Protein AF-R7V8T3-F1 (afdb_monomer_lite)

pLDDT: mean 89.89, std 8.59, range [46.78, 97.44]

Radius of gyration: 17.31 Å; chains: 1; bounding box: 30×20×44 Å

Secondary structure (DSSP, 8-state):
-EEEEEE-SS-TT-GGGEEEEEE--HHHHHHHHHHHHHHHHHHHHTT-S---

Sequence (52 aa):
AFITPVFLGGGHTLPQNYRPISVLPAFSKVFERLLHDRINEYFTINQIISSN

Organism: Capitella teleta (NCBI:txid283909)

Structure (mmCIF, N/CA/C/O backbone):
data_AF-R7V8T3-F1
#
_entry.id   AF-R7V8T3-F1
#
loop_
_atom_site.group_PDB
_atom_site.id
_atom_site.type_symbol
_atom_site.label_atom_id
_atom_site.label_alt_id
_atom_site.label_comp_id
_atom_site.label_asym_id
_atom_site.label_entity_id
_atom_site.label_seq_id
_atom_site.pdbx_PDB_ins_code
_atom_site.Cartn_x
_atom_site.Cartn_y
_ato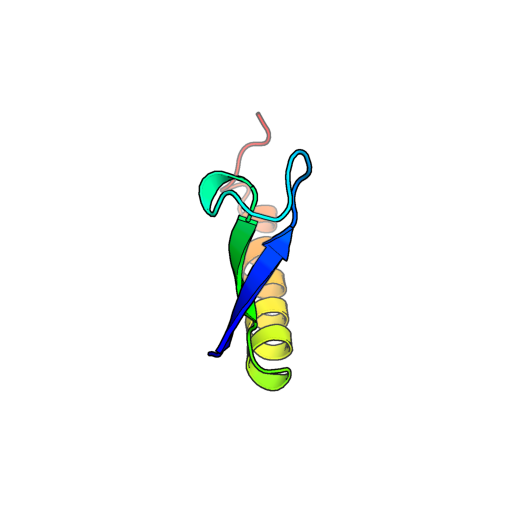m_site.Cartn_z
_atom_site.occupancy
_atom_site.B_iso_or_equiv
_atom_site.auth_seq_id
_atom_site.auth_comp_id
_atom_site.auth_asym_id
_atom_site.auth_atom_id
_atom_site.pdbx_PDB_model_num
ATOM 1 N N . ALA A 1 1 ? 0.326 -9.303 -5.105 1.00 69.06 1 ALA A N 1
ATOM 2 C CA . ALA A 1 1 ? 1.071 -8.034 -5.244 1.00 69.06 1 ALA A CA 1
ATOM 3 C C . ALA A 1 1 ? 1.929 -8.127 -6.497 1.00 69.06 1 ALA A C 1
ATOM 5 O O . ALA A 1 1 ? 2.429 -9.213 -6.767 1.00 69.06 1 ALA A O 1
ATOM 6 N N . PHE A 1 2 ? 2.056 -7.042 -7.262 1.00 86.06 2 PHE A N 1
ATOM 7 C CA . PHE A 1 2 ? 2.919 -6.993 -8.447 1.00 86.06 2 PHE A CA 1
ATOM 8 C C . PHE A 1 2 ? 4.216 -6.266 -8.098 1.00 86.06 2 PHE A C 1
ATOM 10 O O . PHE A 1 2 ? 4.177 -5.261 -7.389 1.00 86.06 2 PHE A O 1
ATOM 17 N N . ILE A 1 3 ? 5.348 -6.783 -8.573 1.00 88.88 3 ILE A N 1
ATOM 18 C CA . ILE A 1 3 ? 6.652 -6.139 -8.404 1.00 88.88 3 ILE A CA 1
ATOM 19 C C . ILE A 1 3 ? 6.914 -5.317 -9.659 1.00 88.88 3 ILE A C 1
ATOM 21 O O . ILE A 1 3 ? 7.017 -5.871 -10.753 1.00 88.88 3 ILE A O 1
ATOM 25 N N . THR A 1 4 ? 7.030 -4.005 -9.490 1.00 90.31 4 THR A N 1
ATOM 26 C CA . THR A 1 4 ? 7.317 -3.070 -10.575 1.00 90.31 4 THR A CA 1
ATOM 27 C C . THR A 1 4 ? 8.694 -2.451 -10.342 1.00 90.31 4 THR A C 1
ATOM 29 O O . THR A 1 4 ? 8.907 -1.834 -9.294 1.00 90.31 4 THR A O 1
ATOM 32 N N . PRO A 1 5 ? 9.649 -2.603 -11.276 1.00 90.88 5 PRO A N 1
ATOM 33 C CA . PRO A 1 5 ? 10.934 -1.928 -11.179 1.00 90.88 5 PRO A CA 1
ATOM 34 C C . PRO A 1 5 ? 10.758 -0.427 -11.440 1.00 90.88 5 PRO A C 1
ATOM 36 O O . PRO A 1 5 ? 10.212 -0.029 -12.467 1.00 90.88 5 PRO A O 1
ATOM 39 N N . VAL A 1 6 ? 11.237 0.412 -10.523 1.00 92.62 6 VAL A N 1
ATOM 40 C CA . VAL A 1 6 ? 11.258 1.875 -10.669 1.00 92.62 6 VAL A CA 1
ATOM 41 C C . VAL A 1 6 ? 12.692 2.343 -10.850 1.00 92.62 6 VAL A C 1
ATOM 43 O O . VAL A 1 6 ? 13.571 1.983 -10.066 1.00 92.62 6 VAL A O 1
ATOM 46 N N . PHE A 1 7 ? 12.926 3.132 -11.895 1.00 93.44 7 PHE A N 1
ATOM 47 C CA . PHE A 1 7 ? 14.239 3.682 -12.211 1.00 93.44 7 PHE A CA 1
ATOM 48 C C . PHE A 1 7 ? 14.636 4.780 -11.219 1.00 93.44 7 PHE A C 1
ATOM 50 O O . PHE A 1 7 ? 13.844 5.670 -10.921 1.00 93.44 7 PHE A O 1
ATOM 57 N N . LEU A 1 8 ? 15.870 4.716 -10.729 1.00 87.00 8 LEU A N 1
ATOM 58 C CA . LEU A 1 8 ? 16.435 5.666 -9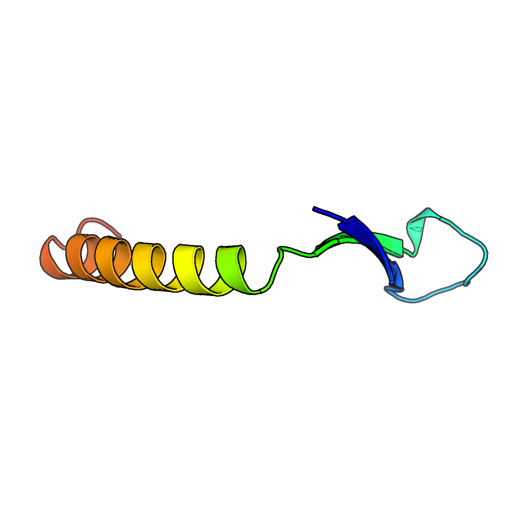.769 1.00 87.00 8 LEU A CA 1
ATOM 59 C C . LEU A 1 8 ? 17.297 6.746 -10.429 1.00 87.00 8 LEU A C 1
ATOM 61 O O . LEU A 1 8 ? 17.393 7.845 -9.893 1.00 87.00 8 LEU A O 1
ATOM 65 N N . GLY A 1 9 ? 17.959 6.429 -11.547 1.00 86.81 9 GLY A N 1
ATOM 66 C CA . GLY A 1 9 ? 18.950 7.297 -12.195 1.00 86.81 9 GLY A CA 1
ATOM 67 C C . GLY A 1 9 ? 20.169 6.534 -12.726 1.00 86.81 9 GLY A C 1
ATOM 68 O O . GLY A 1 9 ? 20.335 5.348 -12.461 1.00 86.81 9 GLY A O 1
ATOM 69 N N . GLY A 1 10 ? 21.041 7.208 -13.482 1.00 89.38 10 GLY A N 1
ATOM 70 C CA . GLY A 1 10 ? 22.222 6.596 -14.108 1.00 89.38 10 GLY A CA 1
ATOM 71 C C . GLY A 1 10 ? 21.927 5.969 -15.477 1.00 89.38 10 GLY A C 1
ATOM 72 O O . GLY A 1 10 ? 21.154 6.508 -16.262 1.00 89.38 10 G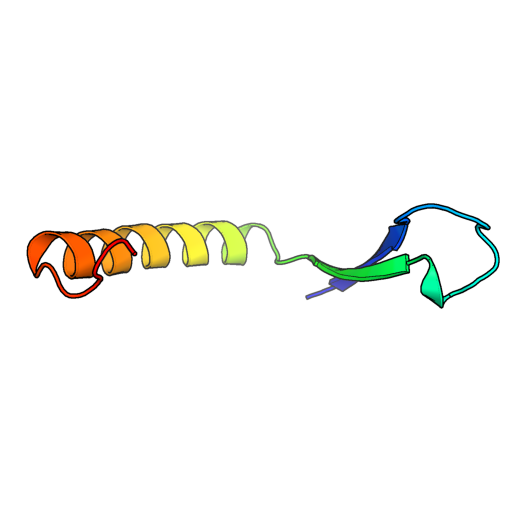LY A O 1
ATOM 73 N N . GLY A 1 11 ? 22.566 4.842 -15.798 1.00 89.38 11 GLY A N 1
ATOM 74 C CA . GLY A 1 11 ? 22.347 4.119 -17.058 1.00 89.38 11 GLY A CA 1
ATOM 75 C C . GLY A 1 11 ? 21.159 3.153 -16.991 1.00 89.38 11 GLY A C 1
ATOM 76 O O . GLY A 1 11 ? 21.078 2.336 -16.074 1.00 89.38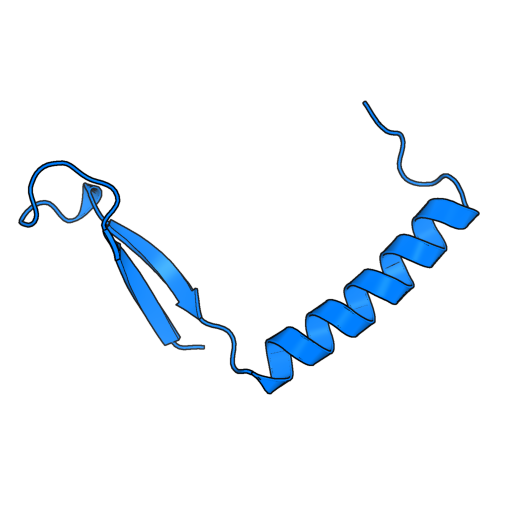 11 GLY A O 1
ATOM 77 N N . HIS A 1 12 ? 20.270 3.184 -17.986 1.00 86.56 12 HIS A N 1
ATOM 78 C CA . HIS A 1 12 ? 19.069 2.334 -18.040 1.00 86.56 12 HIS A CA 1
ATOM 79 C C . HIS A 1 12 ? 19.341 0.834 -18.213 1.00 86.56 12 HIS A C 1
ATOM 81 O O . HIS A 1 12 ? 18.437 0.028 -18.007 1.00 86.56 12 HIS A O 1
ATOM 87 N N . THR A 1 13 ? 20.562 0.461 -18.592 1.00 89.19 13 THR A N 1
ATOM 88 C CA . THR A 1 13 ? 20.975 -0.922 -18.861 1.00 89.19 13 THR A CA 1
ATOM 89 C C . THR A 1 13 ? 21.481 -1.656 -17.623 1.00 89.19 13 THR A C 1
ATOM 91 O O . THR A 1 13 ? 21.623 -2.875 -17.659 1.00 89.19 13 THR A O 1
ATOM 94 N N . LEU A 1 14 ? 21.756 -0.938 -16.529 1.00 89.94 14 LEU A N 1
ATOM 95 C CA . LEU A 1 14 ? 22.281 -1.529 -15.304 1.00 89.94 14 LEU A CA 1
ATOM 96 C C . LEU A 1 14 ? 21.129 -1.842 -14.333 1.00 89.94 14 LEU A C 1
ATOM 98 O O . LEU A 1 14 ? 20.464 -0.913 -13.869 1.00 89.94 14 LEU A O 1
ATOM 102 N N . PRO A 1 15 ? 20.911 -3.114 -13.950 1.00 86.00 15 PRO A N 1
ATOM 103 C CA . PRO A 1 15 ? 19.836 -3.498 -13.029 1.00 86.00 15 PRO A CA 1
ATOM 104 C C . PRO A 1 15 ? 19.905 -2.798 -11.666 1.00 86.00 15 PRO A C 1
ATOM 106 O O . PRO A 1 15 ? 18.877 -2.502 -11.065 1.00 86.00 15 PRO A O 1
ATOM 109 N N . GLN A 1 16 ? 21.114 -2.469 -11.201 1.00 89.62 16 GLN A N 1
ATOM 110 C CA . GLN A 1 16 ? 21.359 -1.751 -9.941 1.00 89.62 16 GLN A CA 1
ATOM 111 C C . GLN A 1 16 ? 20.690 -0.364 -9.870 1.00 89.62 16 GLN A C 1
ATOM 113 O O . GLN A 1 16 ? 20.467 0.161 -8.777 1.00 89.62 16 GLN A O 1
ATOM 118 N N . ASN A 1 17 ? 20.349 0.207 -11.029 1.00 94.25 17 ASN A N 1
ATOM 119 C CA . ASN A 1 17 ? 19.711 1.514 -11.164 1.00 94.25 17 ASN A CA 1
ATOM 120 C C . ASN A 1 17 ? 18.179 1.448 -11.069 1.00 94.25 17 ASN A C 1
ATOM 122 O O . ASN A 1 17 ? 17.505 2.457 -11.272 1.00 94.25 17 ASN A O 1
ATOM 126 N N . TYR A 1 18 ? 17.618 0.281 -10.743 1.00 94.19 18 TYR A N 1
ATOM 127 C CA . TYR A 1 18 ? 16.192 0.095 -10.502 1.00 94.19 18 TYR A CA 1
ATOM 128 C C . TYR A 1 18 ? 15.953 -0.414 -9.077 1.00 94.19 18 TYR A C 1
ATOM 130 O O . TYR A 1 18 ? 16.713 -1.230 -8.553 1.00 94.19 18 TYR A O 1
ATOM 138 N N . ARG A 1 19 ? 14.887 0.061 -8.425 1.00 92.19 19 ARG A N 1
ATOM 139 C CA . ARG A 1 19 ? 14.362 -0.559 -7.200 1.00 92.19 19 ARG A CA 1
ATOM 140 C C . ARG A 1 19 ? 13.153 -1.418 -7.538 1.00 92.19 19 ARG A C 1
ATOM 142 O O . ARG A 1 19 ? 12.254 -0.926 -8.220 1.00 92.19 19 ARG A O 1
ATOM 149 N N . PRO A 1 20 ? 13.073 -2.657 -7.034 1.00 91.94 20 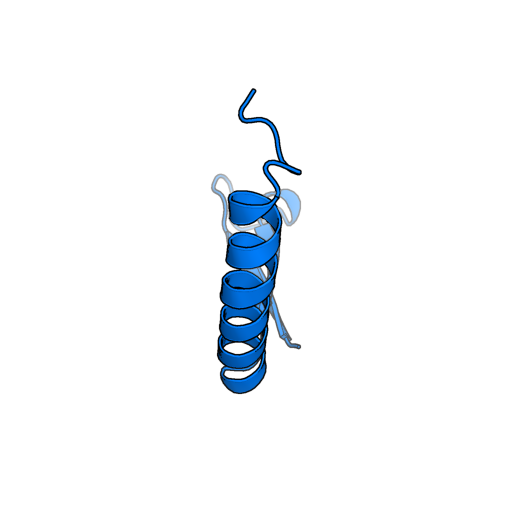PRO A N 1
ATOM 150 C CA . PRO A 1 20 ? 11.828 -3.404 -7.063 1.00 91.94 20 PRO A CA 1
ATOM 151 C C . PRO A 1 20 ? 10.864 -2.800 -6.035 1.00 91.94 20 PRO A C 1
ATOM 153 O O . PRO A 1 20 ? 11.175 -2.753 -4.846 1.00 91.94 20 PRO A O 1
ATOM 156 N N . ILE A 1 21 ? 9.700 -2.332 -6.484 1.00 92.44 21 ILE A N 1
ATOM 157 C CA . ILE A 1 21 ? 8.639 -1.838 -5.601 1.00 92.44 21 ILE A CA 1
ATOM 158 C C . ILE A 1 21 ? 7.434 -2.763 -5.709 1.00 92.44 21 ILE A C 1
ATOM 160 O O . ILE A 1 21 ? 6.961 -3.069 -6.802 1.00 92.44 21 ILE A O 1
ATOM 164 N N . SER A 1 22 ? 6.910 -3.182 -4.561 1.00 91.44 22 SER A N 1
ATOM 165 C CA . SER A 1 22 ? 5.666 -3.941 -4.488 1.00 91.44 22 SER A CA 1
ATOM 166 C C . SER A 1 22 ? 4.477 -2.991 -4.558 1.00 91.44 22 SER A C 1
ATOM 168 O O . SER A 1 22 ? 4.214 -2.230 -3.627 1.00 91.44 22 SER A O 1
ATOM 170 N N . VAL A 1 23 ? 3.722 -3.044 -5.652 1.00 89.94 23 VAL A N 1
ATOM 171 C CA . VAL A 1 23 ? 2.472 -2.296 -5.770 1.00 89.94 23 VAL A CA 1
ATOM 172 C C . VAL A 1 23 ? 1.358 -3.102 -5.108 1.00 89.94 23 VAL A C 1
ATOM 174 O O . VAL A 1 23 ? 0.967 -4.183 -5.564 1.00 89.94 23 VAL A O 1
ATOM 177 N N . LEU A 1 24 ? 0.856 -2.564 -3.999 1.00 90.56 24 LEU A N 1
ATOM 178 C CA . LEU A 1 24 ? -0.310 -3.090 -3.301 1.00 90.56 24 LEU A CA 1
ATOM 179 C C . LEU A 1 24 ? -1.586 -2.832 -4.121 1.00 90.56 24 LEU A C 1
ATOM 181 O O . LEU A 1 24 ? -1.748 -1.724 -4.649 1.00 90.56 24 LEU A O 1
ATOM 185 N N . PRO A 1 25 ? -2.507 -3.810 -4.205 1.00 90.94 25 PRO A N 1
ATOM 186 C CA . PRO A 1 25 ? -3.844 -3.588 -4.747 1.00 90.94 25 PRO A CA 1
ATOM 187 C C . PRO A 1 25 ? -4.552 -2.427 -4.037 1.00 90.94 25 PRO A C 1
ATOM 189 O O . PRO A 1 25 ? -4.317 -2.182 -2.853 1.00 90.94 25 PRO A O 1
ATOM 192 N N . ALA A 1 26 ? -5.458 -1.741 -4.742 1.00 92.12 26 ALA A N 1
ATOM 193 C CA . ALA A 1 26 ? -6.167 -0.575 -4.206 1.00 92.12 26 ALA A CA 1
ATOM 194 C C . ALA A 1 26 ? -6.872 -0.875 -2.873 1.00 92.12 26 ALA A C 1
ATOM 196 O O . ALA A 1 26 ? -6.742 -0.110 -1.921 1.00 92.12 26 ALA A O 1
ATOM 197 N N . PHE A 1 27 ? -7.535 -2.032 -2.779 1.00 93.88 27 PHE A N 1
ATOM 198 C CA . PHE A 1 27 ? -8.174 -2.484 -1.545 1.00 93.88 27 PHE A CA 1
ATOM 199 C C . PHE A 1 27 ? -7.182 -2.604 -0.378 1.00 93.88 27 PHE A C 1
ATOM 201 O O . PHE A 1 27 ? -7.440 -2.081 0.703 1.00 93.88 27 PHE A O 1
ATOM 208 N N . SER A 1 28 ? -6.018 -3.222 -0.604 1.00 94.81 28 SER A N 1
ATOM 209 C CA . SER A 1 28 ? -4.988 -3.380 0.428 1.00 94.81 28 SER A CA 1
ATOM 210 C C . SER A 1 28 ? -4.447 -2.038 0.915 1.00 94.81 28 SER A C 1
ATOM 212 O O . SER A 1 28 ? -4.287 -1.873 2.116 1.00 94.81 28 SER A O 1
ATOM 214 N N . LYS A 1 29 ? -4.236 -1.059 0.022 1.00 91.12 29 LYS A N 1
ATOM 215 C CA . LYS A 1 29 ? -3.794 0.291 0.419 1.00 91.12 29 LYS A CA 1
ATOM 216 C C . LYS A 1 29 ? -4.815 1.009 1.302 1.00 91.12 29 LYS A C 1
ATOM 218 O O . LYS A 1 29 ? -4.434 1.687 2.250 1.00 91.12 29 LYS A O 1
ATOM 223 N N . VAL A 1 30 ? -6.106 0.881 0.985 1.00 96.06 30 VAL A N 1
ATOM 224 C CA . VAL A 1 30 ? -7.180 1.476 1.799 1.00 96.06 30 VAL A CA 1
ATOM 225 C C . VAL A 1 30 ? -7.235 0.802 3.167 1.00 96.06 30 VAL A C 1
ATOM 227 O O . VAL A 1 30 ? -7.282 1.488 4.183 1.00 96.06 30 VAL A O 1
ATOM 230 N N . PHE A 1 31 ? -7.177 -0.529 3.200 1.00 96.62 31 PHE A N 1
ATOM 231 C CA . PHE A 1 31 ? -7.192 -1.290 4.446 1.00 96.62 31 PHE A CA 1
ATOM 232 C C . PHE A 1 31 ? -5.985 -0.978 5.341 1.00 96.62 31 PHE A C 1
ATOM 234 O O . PHE A 1 31 ? -6.151 -0.716 6.529 1.00 96.62 31 PHE A O 1
ATOM 241 N N . GLU A 1 32 ? -4.782 -0.935 4.766 1.00 96.06 32 GLU A N 1
ATOM 242 C CA . GLU A 1 32 ? -3.555 -0.551 5.468 1.00 96.06 32 GLU A CA 1
ATOM 243 C C . GLU A 1 32 ? -3.671 0.847 6.076 1.00 96.06 32 GLU A C 1
ATOM 245 O O . GLU A 1 32 ? -3.325 1.037 7.239 1.00 96.06 32 GLU A O 1
ATOM 250 N N . ARG A 1 33 ? -4.227 1.812 5.333 1.00 96.44 33 ARG A N 1
ATOM 251 C CA . ARG A 1 33 ? -4.427 3.173 5.838 1.00 96.44 33 ARG A CA 1
ATOM 252 C C . ARG A 1 33 ? -5.399 3.227 7.015 1.00 96.44 33 ARG A C 1
ATOM 254 O O . ARG A 1 33 ? -5.099 3.875 8.008 1.00 96.44 33 ARG A O 1
ATOM 261 N N . LEU A 1 34 ? -6.520 2.508 6.942 1.00 97.44 34 LEU A N 1
ATOM 262 C CA . LEU A 1 34 ? -7.477 2.434 8.053 1.00 97.44 34 LEU A CA 1
ATOM 263 C C . LEU A 1 34 ? -6.839 1.849 9.320 1.00 97.44 34 LEU A C 1
ATOM 265 O O . LEU A 1 34 ? -7.070 2.356 10.417 1.00 97.44 34 LEU A O 1
ATOM 269 N N . LEU A 1 35 ? -6.033 0.794 9.175 1.00 97.00 35 LEU A N 1
ATOM 270 C CA . LEU A 1 35 ? -5.302 0.205 10.296 1.00 97.00 35 LEU A CA 1
ATOM 271 C C . LEU A 1 35 ? -4.252 1.161 10.851 1.00 97.00 35 LEU A C 1
ATOM 273 O O . LEU A 1 35 ? -4.177 1.337 12.064 1.00 97.00 35 LEU A O 1
ATOM 277 N N . HIS A 1 36 ? -3.471 1.787 9.973 1.00 96.06 36 HIS A N 1
ATOM 278 C CA . HIS A 1 36 ? -2.472 2.773 10.353 1.00 96.06 36 HIS A CA 1
ATOM 279 C C . HIS A 1 36 ? -3.099 3.894 11.184 1.00 96.06 36 HIS A C 1
ATOM 281 O O . HIS A 1 36 ? -2.598 4.194 12.261 1.00 96.06 36 HIS A O 1
ATOM 287 N N . ASP A 1 37 ? -4.220 4.461 10.735 1.00 96.25 37 ASP A N 1
ATOM 288 C CA . ASP A 1 37 ? -4.879 5.566 11.431 1.00 96.25 37 ASP A CA 1
ATOM 289 C C . ASP A 1 37 ? -5.327 5.154 12.844 1.00 96.25 37 ASP A C 1
ATOM 291 O O . ASP A 1 37 ? -5.077 5.878 13.806 1.00 96.25 37 ASP A O 1
ATOM 295 N N . ARG A 1 38 ? -5.893 3.949 13.001 1.00 96.31 38 ARG A N 1
ATOM 296 C CA . ARG A 1 38 ? -6.308 3.411 14.311 1.00 96.31 38 ARG A CA 1
ATOM 297 C C . ARG A 1 38 ? -5.139 3.121 15.244 1.00 96.31 38 ARG A C 1
ATOM 299 O O . ARG A 1 38 ? -5.192 3.449 16.428 1.00 96.31 38 ARG A O 1
ATOM 306 N N . ILE A 1 39 ? -4.099 2.476 14.727 1.00 95.69 39 ILE A N 1
ATOM 307 C CA . ILE A 1 39 ? -2.921 2.101 15.513 1.00 95.69 39 ILE A CA 1
ATOM 308 C C . ILE A 1 39 ? -2.165 3.359 15.939 1.00 95.69 39 ILE A C 1
ATOM 310 O O . ILE A 1 39 ? -1.775 3.483 17.098 1.00 95.69 39 ILE A O 1
ATOM 314 N N . ASN A 1 40 ? -2.001 4.311 15.021 1.00 94.38 40 ASN A N 1
ATOM 315 C CA . ASN A 1 40 ? -1.312 5.560 15.292 1.00 94.38 40 ASN A CA 1
ATOM 316 C C . ASN A 1 40 ? -2.079 6.422 16.308 1.00 94.38 40 ASN A C 1
ATOM 318 O O . ASN A 1 40 ? -1.469 6.962 17.229 1.00 94.38 40 ASN A O 1
ATOM 322 N N . GLU A 1 41 ? -3.411 6.499 16.202 1.00 94.75 41 GLU A N 1
ATOM 323 C CA . GLU A 1 41 ? -4.269 7.143 17.209 1.00 94.75 41 GLU A CA 1
ATOM 324 C C . GLU A 1 41 ? -4.053 6.523 18.598 1.00 94.75 41 GLU A C 1
ATOM 326 O O . GLU A 1 41 ? -3.763 7.237 19.560 1.00 94.75 41 GLU A O 1
ATOM 331 N N . TYR A 1 42 ? -4.105 5.191 18.697 1.00 95.06 42 TYR A N 1
ATOM 332 C CA . TYR A 1 42 ? -3.871 4.485 19.955 1.00 95.06 42 TYR A CA 1
ATOM 333 C C . TYR A 1 42 ? -2.476 4.769 20.527 1.00 95.06 42 TYR A C 1
ATOM 335 O O . TYR A 1 42 ? -2.344 5.107 21.706 1.00 95.06 42 TYR A O 1
ATOM 343 N N . PHE A 1 43 ? -1.430 4.675 19.709 1.00 93.94 43 PHE A N 1
ATOM 344 C CA . PHE A 1 43 ? -0.066 4.945 20.154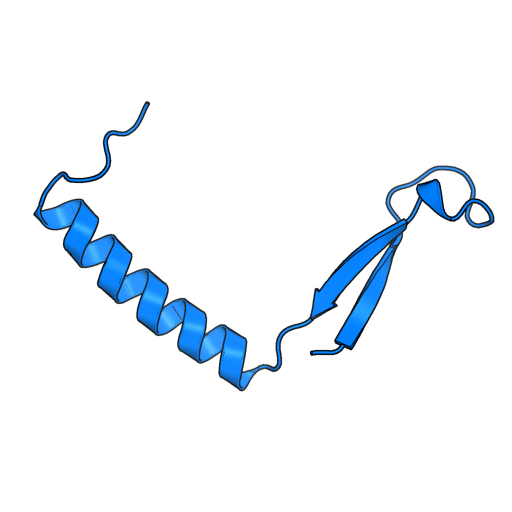 1.00 93.94 43 PHE A CA 1
ATOM 345 C C . PHE A 1 43 ? 0.149 6.399 20.583 1.00 93.94 43 PHE A C 1
ATOM 347 O O . PHE A 1 43 ? 0.881 6.639 21.544 1.00 93.94 43 PHE A O 1
ATOM 354 N N . THR A 1 44 ? -0.525 7.349 19.932 1.00 91.50 44 THR A N 1
ATOM 355 C CA . THR A 1 44 ? -0.453 8.777 20.268 1.00 91.50 44 THR A CA 1
ATOM 356 C C . THR A 1 44 ? -1.146 9.072 21.597 1.00 91.50 44 THR A C 1
ATOM 358 O O . THR A 1 44 ? -0.561 9.726 22.460 1.00 91.50 44 THR A O 1
ATOM 361 N N . ILE A 1 45 ? -2.364 8.557 21.809 1.00 93.56 45 ILE A N 1
ATOM 362 C CA . ILE A 1 45 ? -3.117 8.760 23.062 1.00 93.56 45 ILE A CA 1
ATOM 363 C C . ILE A 1 45 ? -2.346 8.201 24.260 1.00 93.56 45 ILE A C 1
ATOM 365 O O . ILE A 1 45 ? -2.291 8.830 25.313 1.00 93.56 45 ILE A O 1
ATOM 369 N N . ASN A 1 46 ? -1.716 7.040 24.090 1.00 93.56 46 ASN A N 1
ATOM 370 C CA . ASN A 1 46 ? -0.974 6.379 25.159 1.00 93.56 46 ASN A CA 1
ATOM 371 C C . ASN A 1 46 ? 0.490 6.845 25.267 1.00 93.56 46 ASN A C 1
ATOM 373 O O . ASN A 1 46 ? 1.223 6.304 26.090 1.00 93.56 46 ASN A O 1
ATOM 377 N N . GLN A 1 47 ? 0.927 7.815 24.446 1.00 87.25 47 GLN A N 1
ATOM 378 C CA . GLN A 1 47 ? 2.310 8.322 24.405 1.00 87.25 47 GLN A CA 1
ATOM 379 C C . GLN A 1 47 ? 3.356 7.194 24.283 1.00 87.25 47 GLN A C 1
ATOM 381 O O . GLN A 1 47 ? 4.445 7.261 24.849 1.00 87.25 47 GLN A O 1
ATOM 386 N N . ILE A 1 48 ? 3.005 6.127 23.555 1.00 89.75 48 ILE A N 1
ATOM 387 C CA . ILE A 1 48 ? 3.839 4.921 23.428 1.00 89.75 48 ILE A CA 1
ATOM 388 C C . ILE A 1 48 ? 5.038 5.193 22.520 1.00 89.75 48 ILE A C 1
ATOM 390 O O . ILE A 1 48 ? 6.122 4.654 22.738 1.00 89.75 48 ILE A O 1
ATOM 394 N N . ILE A 1 49 ? 4.851 6.030 21.498 1.00 84.44 49 ILE A N 1
ATOM 395 C CA . ILE A 1 49 ? 5.919 6.409 20.578 1.00 84.44 49 ILE A CA 1
ATOM 396 C C . ILE A 1 49 ? 6.478 7.762 21.021 1.00 84.44 49 ILE A C 1
ATOM 398 O O . ILE A 1 49 ? 5.758 8.756 21.067 1.00 84.44 49 ILE A O 1
ATOM 402 N N . SER A 1 50 ? 7.773 7.795 21.328 1.00 72.50 50 SER A N 1
ATOM 403 C CA . SER A 1 50 ? 8.520 9.029 21.572 1.00 72.50 50 SER A CA 1
ATOM 404 C C . SER A 1 50 ? 9.016 9.595 20.238 1.00 72.50 50 SER A C 1
ATOM 406 O O . SER A 1 50 ? 9.605 8.864 19.440 1.00 72.50 50 SER A O 1
ATOM 408 N N . SER A 1 51 ? 8.771 10.884 19.982 1.00 67.94 51 SER A N 1
ATOM 409 C CA . SER A 1 51 ? 9.409 11.597 18.870 1.00 67.94 51 SER A CA 1
ATOM 410 C C . SER A 1 51 ? 10.864 11.865 19.252 1.00 67.94 51 SER A C 1
ATOM 412 O O . SER A 1 51 ? 11.107 12.629 20.184 1.00 67.94 51 SER A O 1
ATOM 414 N N . ASN A 1 52 ? 11.802 11.208 18.565 1.00 46.78 52 ASN A N 1
ATOM 415 C CA . ASN A 1 52 ? 13.237 11.489 18.669 1.00 46.78 52 ASN A CA 1
ATOM 416 C C . ASN A 1 52 ? 13.599 12.740 17.866 1.00 46.78 52 ASN A C 1
ATOM 418 O O . ASN A 1 52 ? 13.043 12.879 16.750 1.00 46.78 52 ASN A O 1
#

Foldseek 3Di:
DDWDWDAQDDDPPDSVRTDTDDDDDPVVVVVVVVVCVVVVVVCVVVVVDDDD